Protein AF-A0A522AQQ2-F1 (afdb_monomer)

Mean predicted aligned error: 12.93 Å

Sequence (130 aa):
MVTQATVSRDIAELGLAKVSRGDRHLYVLADDLARSPAEGNDHLRRILADIPVTVGRSGLILVLTGTPGTAAVIAQAIDESALDQQVGTVAGDNTLLVLFADEPALERWLARFTELQSPIATGVGMEGIR

Nearest PDB structures (foldseek):
  1b4a-assembly1_B  TM=6.355E-01  e=8.308E-09  Geobacillus stearothermophilus
  2p5m-assembly1_A  TM=9.368E-01  e=2.780E-06  Bacillus subtilis
  5cj9-assembly1_A  TM=6.310E-01  e=4.373E-08  Halalkalibacterium halodurans C-125
  1f9n-assembly1_F  TM=6.297E-01  e=4.373E-08  Bacillus subtilis
  5jvo-assembly1_A  TM=8.302E-01  e=1.025E-05  Corynebacterium pseudotuberculosis

Solvent-accessible surface area (backbone atoms only — not comparable to full-atom values): 7640 Å² total; per-residue (Å²): 138,85,70,100,76,58,74,76,58,58,46,69,77,64,48,48,39,84,44,75,63,84,99,43,81,45,78,42,48,47,72,70,69,66,57,47,51,67,56,19,41,56,52,32,29,54,52,42,70,77,38,69,67,47,80,47,78,58,92,54,31,38,38,40,37,45,50,86,73,36,13,52,61,53,49,52,29,44,72,51,21,66,68,73,51,57,77,48,75,50,60,53,51,25,38,27,40,38,35,33,88,41,68,70,37,41,54,56,42,50,54,53,52,52,60,45,57,46,80,79,82,73,81,75,73,96,70,87,83,133

pLDDT: mean 78.99, std 21.78, range [35.06, 98.62]

Foldseek 3Di:
DDDPPPPVVVLVVQQWDWDDDDPDIDTDHVVLVVDDLVNLLVLLLVLLQVWPWDWDDDAQKIKIFTDFQCQVVNQVSCVSHPLDQFPHWDGDGGIIITGHPDDVSSVVSVVSSVVSNDDDPPPPDPDDDD

Radius of gyration: 19.36 Å; Cα contacts (8 Å, |Δi|>4): 166; chains: 1; bounding box: 70×44×39 Å

Secondary structure (DSSP, 8-state):
---TTSHHHHHHHTTEEEEEETTEEEEEEHHHHHS-HHHHHHHHHHHHHHS--EEEEETTEEEEE-STT-HHHHHHHHHTSS----SEEEE-SSEEEEE-SSHHHHHHHHHHHHHHHS------------

Structure (mmCIF, N/CA/C/O backbone):
data_AF-A0A522AQQ2-F1
#
_entry.id   AF-A0A522AQQ2-F1
#
loop_
_atom_site.group_PDB
_atom_site.id
_atom_site.type_symbol
_atom_site.label_atom_id
_atom_site.label_alt_id
_atom_site.label_comp_id
_atom_site.label_asym_id
_atom_site.label_entity_id
_atom_site.label_seq_id
_atom_site.pdbx_PDB_ins_code
_atom_site.Cartn_x
_atom_site.Cartn_y
_atom_site.Cartn_z
_atom_site.occupancy
_atom_site.B_iso_or_equiv
_atom_site.auth_seq_id
_atom_site.auth_comp_id
_atom_site.auth_asym_id
_atom_site.auth_atom_id
_atom_site.pdbx_PDB_model_num
ATOM 1 N N . MET A 1 1 ? -30.866 -29.277 -12.196 1.00 43.16 1 MET A N 1
ATOM 2 C CA . MET A 1 1 ? -31.492 -28.706 -10.988 1.00 43.16 1 MET A CA 1
ATOM 3 C C . MET A 1 1 ? -30.765 -29.293 -9.790 1.00 43.16 1 MET A C 1
ATOM 5 O O . MET A 1 1 ? -30.997 -30.445 -9.459 1.00 43.16 1 MET A O 1
ATOM 9 N N . VAL A 1 2 ? -29.792 -28.560 -9.250 1.00 35.06 2 VAL A N 1
ATOM 10 C CA . VAL A 1 2 ? -29.064 -28.940 -8.030 1.00 35.06 2 VAL A CA 1
ATOM 11 C C . VAL A 1 2 ? -29.774 -28.242 -6.876 1.00 35.06 2 VAL A C 1
ATOM 13 O O . VAL A 1 2 ? -30.010 -27.038 -6.933 1.00 35.06 2 VAL A O 1
ATOM 16 N N . THR A 1 3 ? -30.220 -29.015 -5.892 1.00 47.31 3 THR A N 1
ATOM 17 C CA . THR A 1 3 ? -31.031 -28.543 -4.767 1.00 47.31 3 THR A CA 1
ATOM 18 C C . THR A 1 3 ? -30.180 -27.880 -3.683 1.00 47.31 3 THR A C 1
ATOM 20 O O . THR A 1 3 ? -29.045 -28.280 -3.429 1.00 47.31 3 THR A O 1
ATOM 23 N N . GLN A 1 4 ? -30.774 -26.890 -3.012 1.00 48.78 4 GLN A N 1
ATOM 24 C CA . GLN A 1 4 ? -30.248 -26.094 -1.897 1.00 48.78 4 GLN A CA 1
ATOM 25 C C . GLN A 1 4 ? -30.076 -26.926 -0.604 1.00 48.78 4 GLN A C 1
ATOM 27 O O . GLN A 1 4 ? -30.727 -26.675 0.405 1.00 48.78 4 GLN A O 1
ATOM 32 N N . ALA A 1 5 ? -29.210 -27.940 -0.635 1.00 53.75 5 ALA A N 1
ATOM 33 C CA . ALA A 1 5 ? -28.792 -28.703 0.548 1.00 53.75 5 ALA A CA 1
ATOM 34 C C . ALA A 1 5 ? -27.275 -28.983 0.592 1.00 53.75 5 ALA A C 1
ATOM 36 O O . ALA A 1 5 ? -26.771 -29.430 1.617 1.00 53.75 5 ALA A O 1
ATOM 37 N N . THR A 1 6 ? -26.530 -28.677 -0.480 1.00 50.31 6 THR A N 1
ATOM 38 C CA . THR A 1 6 ? -25.117 -29.088 -0.621 1.00 50.31 6 THR A CA 1
ATOM 39 C C . THR A 1 6 ? -24.101 -27.960 -0.408 1.00 50.31 6 THR A C 1
ATOM 41 O O . THR A 1 6 ? -22.954 -28.235 -0.102 1.00 50.31 6 THR A O 1
ATOM 44 N N . VAL A 1 7 ? -24.502 -26.684 -0.463 1.00 48.12 7 VAL A N 1
ATOM 45 C CA . VAL A 1 7 ? -23.557 -25.549 -0.309 1.00 48.12 7 VAL A CA 1
ATOM 46 C C . VAL A 1 7 ? -23.109 -25.352 1.150 1.00 48.12 7 VAL A C 1
ATOM 48 O O . VAL A 1 7 ? -22.048 -24.805 1.418 1.00 48.12 7 VAL A O 1
ATOM 51 N N . SER A 1 8 ? -23.890 -25.835 2.121 1.00 50.66 8 SER A N 1
ATOM 52 C CA . SER A 1 8 ? -23.564 -25.703 3.550 1.00 50.66 8 SER A CA 1
ATOM 53 C C . SER A 1 8 ? -22.445 -26.640 4.016 1.00 50.66 8 SER A C 1
ATOM 55 O O . SER A 1 8 ? -21.886 -26.394 5.083 1.00 50.66 8 SER A O 1
ATOM 57 N N . ARG A 1 9 ? -22.153 -27.724 3.282 1.00 49.53 9 ARG A N 1
ATOM 58 C CA . ARG A 1 9 ? -21.160 -28.727 3.698 1.00 49.53 9 ARG A CA 1
ATOM 59 C C . ARG A 1 9 ? -19.764 -28.420 3.150 1.00 49.53 9 ARG A C 1
ATOM 61 O O . ARG A 1 9 ? -18.799 -28.589 3.885 1.00 49.53 9 ARG A O 1
ATOM 68 N N . ASP A 1 10 ? -19.682 -27.835 1.955 1.00 50.03 10 ASP A N 1
ATOM 69 C CA . ASP A 1 10 ? -18.409 -27.450 1.324 1.00 50.03 10 ASP A CA 1
ATOM 70 C C . ASP A 1 10 ? -17.678 -26.327 2.090 1.00 50.03 10 ASP A C 1
ATOM 72 O O . ASP A 1 10 ? -16.453 -26.262 2.102 1.00 50.03 10 ASP A O 1
ATOM 76 N N . ILE A 1 11 ? -18.413 -25.462 2.803 1.00 49.72 11 ILE A N 1
ATOM 77 C CA . ILE A 1 11 ? -17.838 -24.349 3.586 1.00 49.72 11 ILE A CA 1
ATOM 78 C C . ILE A 1 11 ? -16.986 -24.847 4.769 1.00 49.72 11 ILE A C 1
ATOM 80 O O . ILE A 1 11 ? -16.029 -24.177 5.152 1.00 49.72 11 ILE A O 1
ATOM 84 N N . ALA A 1 12 ? -17.294 -26.019 5.333 1.00 50.31 12 ALA A N 1
ATOM 85 C CA . ALA A 1 12 ? -16.548 -26.574 6.464 1.00 50.31 12 ALA A CA 1
ATOM 86 C C . ALA A 1 12 ? -15.277 -27.331 6.036 1.00 50.31 12 ALA A C 1
ATOM 88 O O . ALA A 1 12 ? -14.320 -27.385 6.804 1.00 50.31 12 ALA A O 1
ATOM 89 N N . GLU A 1 13 ? -15.244 -27.885 4.820 1.00 49.16 13 GLU A N 1
ATOM 90 C CA . GLU A 1 13 ? -14.081 -28.618 4.290 1.00 49.16 13 GLU A CA 1
ATOM 91 C C . GLU A 1 13 ? -12.994 -27.690 3.713 1.00 49.16 13 GLU A C 1
ATOM 93 O O . GLU A 1 13 ? -11.842 -28.099 3.602 1.00 49.16 13 GLU A O 1
ATOM 98 N N . LEU A 1 14 ? -13.323 -26.425 3.414 1.00 51.78 14 LEU A N 1
ATOM 99 C CA . LEU A 1 14 ? -12.404 -25.430 2.835 1.00 51.78 14 LEU A CA 1
ATOM 100 C C . LEU A 1 14 ? -11.683 -24.534 3.862 1.00 51.78 14 LEU A C 1
ATOM 102 O O . LEU A 1 14 ? -10.996 -23.593 3.472 1.00 51.78 14 LEU A O 1
ATOM 106 N N . GLY A 1 15 ? -11.841 -24.781 5.169 1.00 51.50 15 GLY A N 1
ATOM 107 C CA . GLY A 1 15 ? -11.170 -23.991 6.213 1.00 51.50 15 GLY A CA 1
ATOM 108 C C . GLY A 1 15 ? -11.603 -22.520 6.259 1.00 51.50 15 GLY A C 1
ATOM 109 O O . GLY A 1 15 ? -10.855 -21.675 6.742 1.00 51.50 15 GLY A O 1
ATOM 110 N N . LEU A 1 16 ? -12.790 -22.190 5.741 1.00 45.03 16 LEU A N 1
ATOM 111 C CA . LEU A 1 16 ? -13.297 -20.822 5.694 1.00 45.03 16 LEU A CA 1
ATOM 112 C C . LEU A 1 16 ? -13.988 -20.452 7.011 1.00 45.03 16 LEU A C 1
ATOM 114 O O . LEU A 1 16 ? -14.898 -21.137 7.478 1.00 45.03 16 LEU A O 1
ATOM 118 N N . ALA A 1 17 ? -13.602 -19.320 7.586 1.00 58.47 17 ALA A N 1
ATOM 119 C CA . ALA A 1 17 ? -14.223 -18.738 8.763 1.00 58.47 17 ALA A CA 1
ATOM 120 C C . ALA A 1 17 ? -15.065 -17.513 8.380 1.00 58.47 17 ALA A C 1
ATOM 122 O O . ALA A 1 17 ? -14.699 -16.709 7.519 1.00 58.47 17 ALA A O 1
ATOM 123 N N . LYS A 1 18 ? -16.224 -17.370 9.032 1.00 44.56 18 LYS A N 1
ATOM 124 C CA . LYS A 1 18 ? -17.126 -16.230 8.842 1.0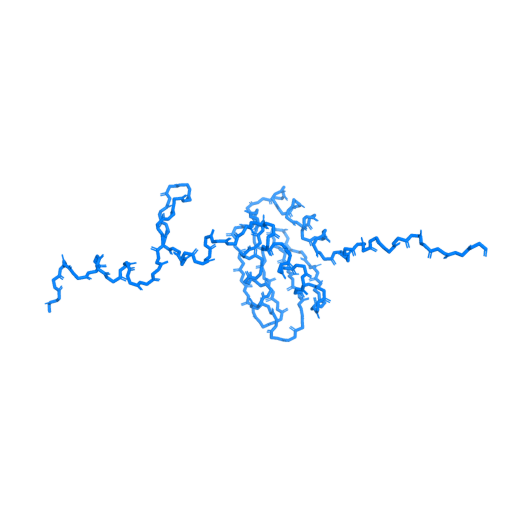0 44.56 18 LYS A CA 1
ATOM 125 C C . LYS A 1 18 ? -16.705 -15.091 9.767 1.00 44.56 18 LYS A C 1
ATOM 127 O O . LYS A 1 18 ? -16.794 -15.230 10.985 1.00 44.56 18 LYS A O 1
ATOM 132 N N . VAL A 1 19 ? -16.323 -13.954 9.196 1.00 52.66 19 VAL A N 1
ATOM 133 C CA . VAL A 1 19 ? -15.910 -12.761 9.949 1.00 52.66 19 VAL A CA 1
ATOM 134 C C . VAL A 1 19 ? -16.884 -11.620 9.681 1.00 52.66 19 VAL A C 1
ATOM 136 O O . VAL A 1 19 ? -17.332 -11.412 8.551 1.00 52.66 19 VAL A O 1
ATOM 139 N N . SER A 1 20 ? -17.230 -10.878 10.734 1.00 49.12 20 SER A N 1
ATOM 140 C CA . SER A 1 20 ? -18.021 -9.650 10.624 1.00 49.12 20 SER A CA 1
ATOM 141 C C . SER A 1 20 ? -17.081 -8.448 10.595 1.00 49.12 20 SER A C 1
ATOM 143 O O . SER A 1 20 ? -16.369 -8.212 11.569 1.00 49.12 20 SER A O 1
ATOM 145 N N . ARG A 1 21 ? -17.081 -7.680 9.499 1.00 53.28 21 ARG A N 1
ATOM 146 C CA . ARG A 1 21 ? -16.354 -6.402 9.396 1.00 53.28 21 ARG A CA 1
ATOM 147 C C . ARG A 1 21 ? -17.377 -5.297 9.146 1.00 53.28 21 ARG A C 1
ATOM 149 O O . ARG A 1 21 ? -17.854 -5.124 8.024 1.00 53.28 21 ARG A O 1
ATOM 156 N N . GLY A 1 22 ? -17.753 -4.590 10.212 1.00 65.44 22 GLY A N 1
ATOM 157 C CA . GLY A 1 22 ? -18.894 -3.670 10.186 1.00 65.44 22 GLY A CA 1
ATOM 158 C C . GLY A 1 22 ? -20.198 -4.412 9.867 1.00 65.44 22 GLY A C 1
ATOM 159 O O . GLY A 1 22 ? -20.460 -5.460 10.454 1.00 65.44 22 GLY A O 1
ATOM 160 N N . ASP A 1 23 ? -20.969 -3.896 8.907 1.00 55.41 23 ASP A N 1
ATOM 161 C CA . ASP A 1 23 ? -22.284 -4.427 8.499 1.00 55.41 23 ASP A CA 1
ATOM 162 C C . ASP A 1 23 ? -22.211 -5.492 7.378 1.00 55.41 23 ASP A C 1
ATOM 164 O O . ASP A 1 23 ? -23.204 -5.828 6.737 1.00 55.41 23 ASP A O 1
ATOM 168 N N . ARG A 1 24 ? -21.009 -6.015 7.084 1.00 36.28 24 ARG A N 1
ATOM 169 C CA . ARG A 1 24 ? -20.792 -7.042 6.051 1.00 36.28 24 ARG A CA 1
ATOM 170 C C . ARG A 1 24 ? -20.195 -8.314 6.641 1.00 36.28 24 ARG A C 1
ATOM 172 O O . ARG A 1 24 ? -19.303 -8.272 7.490 1.00 36.28 24 ARG A O 1
ATOM 179 N N . HIS A 1 25 ? -20.663 -9.451 6.131 1.00 46.97 25 HIS A N 1
ATOM 180 C CA . HIS A 1 25 ? -20.111 -10.769 6.425 1.00 46.97 25 HIS A CA 1
ATOM 181 C C . HIS A 1 25 ? -19.183 -11.211 5.294 1.00 46.97 25 HIS A C 1
ATOM 183 O O . HIS A 1 25 ? -19.601 -11.255 4.137 1.00 46.97 25 HIS A O 1
ATOM 189 N N . LEU A 1 26 ? -17.941 -11.543 5.637 1.00 53.44 26 LEU A N 1
ATOM 190 C CA . LEU A 1 26 ? -16.932 -12.046 4.707 1.00 53.44 26 LEU A CA 1
ATOM 191 C C . LEU A 1 26 ? -16.549 -13.476 5.101 1.00 53.44 26 LEU A C 1
ATOM 193 O O . LEU A 1 26 ? -16.504 -13.807 6.288 1.00 53.44 26 LEU A O 1
ATOM 197 N N . TYR A 1 27 ? -16.288 -14.311 4.098 1.00 46.50 27 TYR A N 1
ATOM 198 C CA . TYR A 1 27 ? -15.711 -15.642 4.271 1.00 46.50 27 TYR A CA 1
ATOM 199 C C . TYR A 1 27 ? -14.228 -15.546 3.924 1.00 46.50 27 TYR A C 1
ATOM 201 O O . TYR A 1 27 ? -13.892 -15.165 2.806 1.00 46.50 27 TYR A O 1
ATOM 209 N N . VAL A 1 28 ? -13.364 -15.845 4.888 1.00 57.66 28 VAL A N 1
ATOM 210 C CA . VAL A 1 28 ? -11.900 -15.777 4.750 1.00 57.66 28 VAL A CA 1
ATOM 211 C C . VAL A 1 28 ? -11.296 -17.126 5.112 1.00 57.66 28 VAL A C 1
ATOM 213 O O . VAL A 1 28 ? -11.888 -17.851 5.914 1.00 57.66 28 VAL A O 1
ATOM 216 N N . LEU A 1 29 ? -10.148 -17.488 4.535 1.00 54.84 29 LEU A N 1
ATOM 217 C CA . LEU A 1 29 ? -9.425 -18.680 4.980 1.00 54.84 29 LEU A CA 1
ATOM 218 C C . LEU A 1 29 ? -8.996 -18.495 6.443 1.00 54.84 29 LEU A C 1
ATOM 220 O O . LEU A 1 29 ? -8.584 -17.410 6.846 1.00 54.84 29 LEU A O 1
ATOM 224 N N . ALA A 1 30 ? -9.103 -19.547 7.253 1.00 54.00 30 ALA A N 1
ATOM 225 C CA . ALA A 1 30 ? -8.724 -19.513 8.665 1.00 54.00 30 ALA A CA 1
ATOM 226 C C . ALA A 1 30 ? -7.240 -19.151 8.869 1.00 54.00 30 ALA A C 1
ATOM 228 O O . ALA A 1 30 ? -6.907 -18.514 9.865 1.00 54.00 30 ALA A O 1
ATOM 229 N N . ASP A 1 31 ? -6.375 -19.474 7.905 1.00 51.38 31 ASP A N 1
ATOM 230 C CA . ASP A 1 31 ? -4.956 -19.098 7.925 1.00 51.38 31 ASP A CA 1
ATOM 231 C C . ASP A 1 31 ? -4.744 -17.585 7.723 1.00 51.38 31 ASP A C 1
ATOM 233 O O . ASP A 1 31 ? -3.815 -17.010 8.291 1.00 51.38 31 ASP A O 1
ATOM 237 N N . ASP A 1 32 ? -5.651 -16.907 7.010 1.00 53.50 32 ASP A N 1
ATOM 238 C CA . ASP A 1 32 ? -5.643 -15.442 6.879 1.00 53.50 32 ASP A CA 1
ATOM 239 C C . ASP A 1 32 ? -6.152 -14.750 8.155 1.00 53.50 32 ASP A C 1
ATOM 241 O O . ASP A 1 32 ? -5.823 -13.593 8.407 1.00 53.50 32 ASP A O 1
ATOM 245 N N . LEU A 1 33 ? -6.908 -15.458 9.007 1.00 52.47 33 LEU A N 1
ATOM 246 C CA . LEU A 1 33 ? -7.273 -14.980 10.348 1.00 52.47 33 LEU A CA 1
ATOM 247 C C . LEU A 1 33 ? -6.163 -15.161 11.382 1.00 52.47 33 LEU A C 1
ATOM 249 O 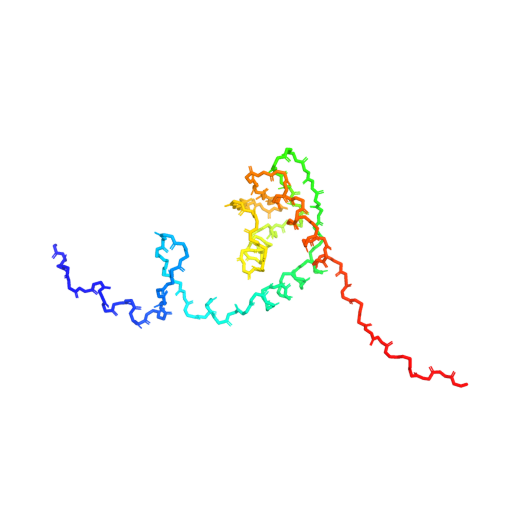O . LEU A 1 33 ? -6.223 -14.541 12.445 1.00 52.47 33 LEU A O 1
ATOM 253 N N . ALA A 1 34 ? -5.188 -16.026 11.103 1.00 52.75 34 ALA A N 1
ATOM 254 C CA . ALA A 1 34 ? -4.108 -16.325 12.030 1.00 52.75 34 ALA A CA 1
ATOM 255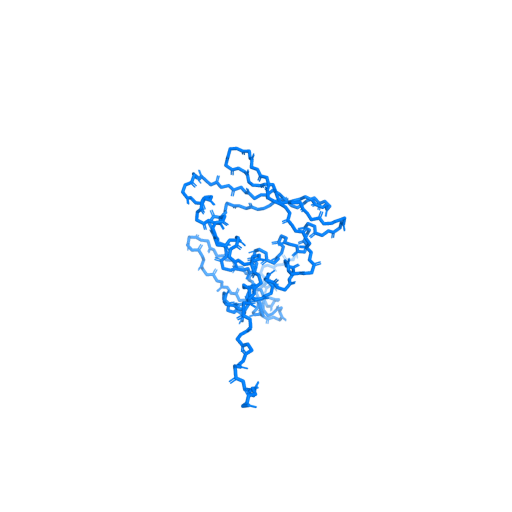 C C . ALA A 1 34 ? -3.005 -15.260 12.013 1.00 52.75 34 ALA A C 1
ATOM 257 O O . ALA A 1 34 ? -2.278 -15.144 12.999 1.00 52.75 34 ALA A O 1
ATOM 258 N N . ARG A 1 35 ? -2.891 -14.468 10.933 1.00 61.06 35 ARG A N 1
ATOM 259 C CA . ARG A 1 35 ? -1.860 -13.434 10.842 1.00 61.06 35 ARG A CA 1
ATOM 260 C C . ARG A 1 35 ? -2.237 -12.199 11.650 1.00 61.06 35 ARG A C 1
ATOM 262 O O . ARG A 1 35 ? -3.188 -11.481 11.347 1.00 61.06 35 ARG A O 1
ATOM 269 N N . SER A 1 36 ? -1.456 -11.936 12.690 1.00 77.00 36 SER A N 1
ATOM 270 C CA . SER A 1 36 ? -1.569 -10.703 13.464 1.00 77.00 36 SER A CA 1
ATOM 271 C C . SER A 1 36 ? -1.247 -9.493 12.574 1.00 77.00 36 SER A C 1
ATOM 273 O O . SER A 1 36 ? -0.334 -9.574 11.748 1.00 77.00 36 SER A O 1
ATOM 275 N N . PRO A 1 37 ? -1.882 -8.322 12.785 1.00 75.19 37 PRO A N 1
ATOM 276 C CA . PRO A 1 37 ? -1.489 -7.080 12.113 1.00 75.19 37 PRO A CA 1
ATOM 277 C C . PRO A 1 37 ? 0.013 -6.757 12.242 1.00 75.19 37 PRO A C 1
ATOM 279 O O . PRO A 1 37 ? 0.592 -6.099 11.378 1.00 75.19 37 PRO A O 1
ATOM 282 N N . ALA A 1 38 ? 0.667 -7.227 13.313 1.00 81.12 38 ALA A N 1
ATOM 283 C CA . ALA A 1 38 ? 2.115 -7.109 13.483 1.00 81.12 38 ALA A CA 1
ATOM 284 C C . ALA A 1 38 ? 2.899 -7.959 12.466 1.00 81.12 38 ALA A C 1
ATOM 286 O O . ALA A 1 38 ? 3.837 -7.460 11.848 1.00 81.12 38 ALA A O 1
ATOM 287 N N . GLU A 1 39 ? 2.474 -9.202 12.237 1.00 85.31 39 GLU A N 1
ATOM 288 C CA . GLU A 1 39 ? 3.106 -10.122 11.284 1.00 85.31 39 GLU A CA 1
ATOM 289 C C . GLU A 1 39 ? 2.918 -9.648 9.837 1.00 85.31 39 GLU A C 1
ATOM 291 O O . GLU A 1 39 ? 3.840 -9.752 9.025 1.00 85.31 39 GLU A O 1
ATOM 296 N N . GLY A 1 40 ? 1.758 -9.059 9.524 1.00 89.50 40 GLY A N 1
ATOM 297 C CA . GLY A 1 40 ? 1.503 -8.410 8.236 1.00 89.50 40 GLY A CA 1
ATOM 298 C C . GLY A 1 40 ? 2.448 -7.234 7.973 1.00 89.50 40 GLY A C 1
ATOM 299 O O . GLY A 1 40 ? 3.048 -7.136 6.903 1.00 89.50 40 GLY A O 1
ATOM 300 N N . ASN A 1 41 ? 2.674 -6.380 8.978 1.00 93.69 41 ASN A N 1
ATOM 301 C CA . ASN A 1 41 ? 3.644 -5.286 8.869 1.00 93.69 41 ASN A CA 1
ATOM 302 C C . ASN A 1 41 ? 5.074 -5.801 8.650 1.00 93.69 41 ASN A C 1
ATOM 304 O O . ASN A 1 41 ? 5.803 -5.238 7.838 1.00 93.69 41 ASN A O 1
ATOM 308 N N . ASP A 1 42 ? 5.482 -6.870 9.335 1.00 92.94 42 ASP A N 1
ATOM 309 C CA . ASP A 1 42 ? 6.816 -7.457 9.160 1.00 92.94 42 ASP A CA 1
ATOM 310 C C . ASP A 1 42 ? 6.990 -8.132 7.795 1.00 92.94 42 ASP A C 1
ATOM 312 O O . ASP A 1 42 ? 8.088 -8.138 7.230 1.00 92.94 42 ASP A O 1
ATOM 316 N N . HIS A 1 43 ? 5.920 -8.689 7.226 1.00 92.50 43 HIS A N 1
ATOM 317 C CA . HIS A 1 43 ? 5.933 -9.159 5.846 1.00 92.50 43 HIS A CA 1
ATOM 318 C C . HIS A 1 43 ? 6.117 -8.006 4.856 1.00 92.50 43 HIS A C 1
ATOM 320 O O . HIS A 1 43 ? 7.027 -8.062 4.025 1.00 92.50 43 HIS A O 1
ATOM 326 N N . LEU A 1 44 ? 5.328 -6.938 5.004 1.00 95.38 44 LEU A N 1
ATOM 327 C CA . LEU A 1 44 ? 5.427 -5.751 4.161 1.00 95.38 44 LEU A CA 1
ATOM 328 C C . LEU A 1 44 ? 6.814 -5.098 4.255 1.00 95.38 44 LEU A C 1
ATOM 330 O O . LEU A 1 44 ? 7.405 -4.791 3.224 1.00 95.38 44 LEU A O 1
ATOM 334 N N . ARG A 1 45 ? 7.392 -4.966 5.456 1.00 95.44 45 ARG A N 1
ATOM 335 C CA . ARG A 1 45 ? 8.763 -4.452 5.641 1.00 95.44 45 ARG A CA 1
ATOM 336 C C . ARG A 1 45 ? 9.802 -5.236 4.848 1.00 95.44 45 ARG A C 1
ATOM 338 O O . ARG A 1 45 ? 10.656 -4.632 4.212 1.00 95.44 45 ARG A O 1
ATOM 345 N N . ARG A 1 46 ? 9.741 -6.572 4.882 1.00 94.00 46 ARG A N 1
ATOM 346 C CA . ARG A 1 46 ? 10.683 -7.425 4.137 1.00 94.00 46 ARG A CA 1
ATOM 347 C C . ARG A 1 46 ? 10.563 -7.199 2.632 1.00 94.00 46 ARG A C 1
ATOM 349 O O . ARG A 1 46 ? 11.573 -6.999 1.973 1.00 94.00 46 ARG A O 1
ATOM 356 N N . ILE A 1 47 ? 9.336 -7.135 2.114 1.00 94.75 47 ILE A N 1
ATOM 357 C CA . ILE A 1 47 ? 9.092 -6.831 0.696 1.00 94.75 47 ILE A CA 1
ATOM 358 C C . ILE A 1 47 ? 9.647 -5.452 0.322 1.00 94.75 47 ILE A C 1
ATOM 360 O O . ILE A 1 47 ? 10.317 -5.321 -0.698 1.00 94.75 47 ILE A O 1
ATOM 364 N N . LEU A 1 48 ? 9.409 -4.431 1.149 1.00 94.81 48 LEU A N 1
ATOM 365 C CA . LEU A 1 48 ? 9.894 -3.068 0.906 1.00 94.81 48 LEU A CA 1
ATOM 366 C C . LEU A 1 48 ? 11.418 -2.931 1.057 1.00 94.81 48 LEU A C 1
ATOM 368 O O . LEU A 1 48 ? 12.000 -2.020 0.473 1.00 94.81 48 LEU A O 1
ATOM 372 N N . ALA A 1 49 ? 12.067 -3.818 1.814 1.00 93.31 49 ALA A N 1
ATOM 373 C CA . ALA A 1 49 ? 13.524 -3.875 1.912 1.00 93.31 49 ALA A CA 1
ATOM 374 C C . ALA A 1 49 ? 14.167 -4.456 0.641 1.00 93.31 49 ALA A C 1
ATOM 376 O O . ALA A 1 49 ? 15.231 -3.994 0.230 1.00 93.31 49 ALA A O 1
ATOM 377 N N . ASP A 1 50 ? 13.511 -5.433 0.009 1.00 92.56 50 ASP A N 1
ATOM 378 C CA . ASP A 1 50 ? 14.009 -6.097 -1.202 1.00 92.56 50 ASP A CA 1
ATOM 379 C C . ASP A 1 50 ? 13.642 -5.339 -2.489 1.00 92.56 50 ASP A C 1
ATOM 381 O O . ASP A 1 50 ? 14.352 -5.423 -3.495 1.00 92.56 50 ASP A O 1
ATOM 385 N N . ILE A 1 51 ? 12.530 -4.598 -2.475 1.00 92.81 51 ILE A N 1
ATOM 386 C CA . ILE A 1 51 ? 11.981 -3.914 -3.646 1.00 92.81 51 ILE A CA 1
ATOM 387 C C . ILE A 1 51 ? 12.013 -2.402 -3.409 1.00 92.81 51 ILE A C 1
ATOM 389 O O . ILE A 1 51 ? 11.220 -1.892 -2.617 1.00 92.81 51 ILE A O 1
ATOM 393 N N . PRO A 1 52 ? 12.866 -1.646 -4.126 1.00 90.31 52 PRO A N 1
ATOM 394 C CA . PRO A 1 52 ? 12.834 -0.192 -4.070 1.00 90.31 52 PRO A CA 1
ATOM 395 C C . PRO A 1 52 ? 11.473 0.320 -4.546 1.00 90.31 52 PRO A C 1
ATOM 397 O O . PRO A 1 52 ? 11.100 0.108 -5.700 1.00 90.31 52 PRO A O 1
ATOM 400 N N . VAL A 1 53 ? 10.742 1.006 -3.667 1.00 96.25 53 VAL A N 1
ATOM 401 C CA . VAL A 1 53 ? 9.437 1.599 -3.980 1.00 96.25 53 VAL A CA 1
ATOM 402 C C . VAL A 1 53 ? 9.512 3.110 -3.831 1.00 96.25 53 VAL A C 1
ATOM 404 O O . VAL A 1 53 ? 9.796 3.629 -2.753 1.00 96.25 53 VAL A O 1
ATOM 407 N N . THR A 1 54 ? 9.206 3.824 -4.910 1.00 97.19 54 THR A N 1
ATOM 408 C CA . THR A 1 54 ? 9.033 5.283 -4.888 1.00 97.19 54 THR A CA 1
ATOM 409 C C . THR A 1 54 ? 7.563 5.647 -4.707 1.00 97.19 54 THR A C 1
ATOM 411 O O . THR A 1 54 ? 6.682 4.905 -5.145 1.00 97.19 54 THR A O 1
ATOM 414 N N . VAL A 1 55 ? 7.297 6.789 -4.068 1.00 98.12 55 VAL A N 1
ATOM 415 C CA . VAL A 1 55 ? 5.941 7.280 -3.784 1.00 98.12 55 VAL A CA 1
ATOM 416 C C . VAL A 1 55 ? 5.707 8.601 -4.515 1.00 98.12 55 VAL A C 1
ATOM 418 O O . VAL A 1 55 ? 6.383 9.594 -4.253 1.00 98.12 55 VAL A O 1
ATOM 421 N N . GLY A 1 56 ? 4.739 8.616 -5.427 1.00 98.12 56 GLY A N 1
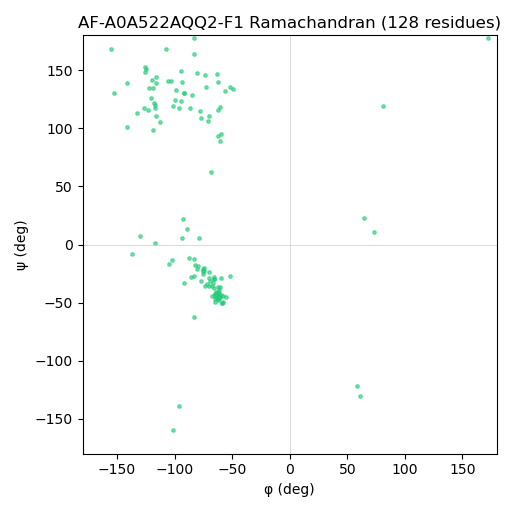ATOM 422 C CA . GLY A 1 56 ? 4.173 9.816 -6.041 1.00 98.12 56 GLY A CA 1
ATOM 423 C C . GLY A 1 56 ? 2.764 10.102 -5.521 1.00 98.12 56 GLY A C 1
ATOM 424 O O . GLY A 1 56 ? 2.137 9.254 -4.884 1.00 98.12 56 GLY A O 1
ATOM 425 N N . ARG A 1 57 ? 2.239 11.294 -5.816 1.00 97.88 57 ARG A N 1
ATOM 426 C CA . ARG A 1 57 ? 0.918 11.728 -5.349 1.00 97.88 57 ARG A CA 1
ATOM 427 C C . ARG A 1 57 ? 0.158 12.517 -6.414 1.00 97.88 57 ARG A C 1
ATOM 429 O O . ARG A 1 57 ? 0.730 13.378 -7.075 1.00 97.88 57 ARG A O 1
ATOM 436 N N . SER A 1 58 ? -1.144 12.253 -6.528 1.00 97.31 58 SER A N 1
ATOM 437 C CA . SER A 1 58 ? -2.097 13.022 -7.333 1.00 97.31 58 SER A CA 1
ATOM 438 C C . SER A 1 58 ? -3.433 13.128 -6.592 1.00 97.31 58 SER A C 1
ATOM 440 O O . SER A 1 58 ? -4.209 12.175 -6.538 1.00 97.31 58 SER A O 1
ATOM 442 N N . GLY A 1 59 ? -3.695 14.277 -5.960 1.00 98.06 59 GLY A N 1
ATOM 443 C CA . GLY A 1 59 ? -4.875 14.461 -5.108 1.00 98.06 59 GLY A CA 1
ATOM 444 C C . GLY A 1 59 ? -4.917 13.450 -3.955 1.00 98.06 59 GLY A C 1
ATOM 445 O O . GLY A 1 59 ? -3.973 13.385 -3.165 1.00 98.06 59 GLY A O 1
ATOM 446 N N . LEU A 1 60 ? -6.003 12.669 -3.895 1.00 98.38 60 LEU A N 1
ATOM 447 C CA . LEU A 1 60 ? -6.249 11.595 -2.919 1.00 98.38 60 LEU A CA 1
ATOM 448 C C . LEU A 1 60 ? -5.784 10.210 -3.412 1.00 98.38 60 LEU A C 1
ATOM 450 O O . LEU A 1 60 ? -6.289 9.182 -2.961 1.00 98.38 60 LEU A O 1
ATOM 454 N N . ILE A 1 61 ? -4.860 10.174 -4.373 1.00 98.62 61 ILE A N 1
ATOM 455 C CA . ILE A 1 61 ? -4.278 8.945 -4.912 1.00 98.62 61 ILE A CA 1
ATOM 456 C C . ILE A 1 61 ? -2.768 8.986 -4.688 1.00 98.62 61 ILE A C 1
ATOM 458 O O . ILE A 1 61 ? -2.094 9.931 -5.113 1.00 98.62 61 ILE A O 1
ATOM 462 N N . LEU A 1 62 ? -2.235 7.942 -4.058 1.00 98.62 62 LEU A N 1
ATOM 463 C CA . LEU A 1 62 ? -0.801 7.672 -4.040 1.00 98.62 62 LEU A CA 1
ATOM 464 C C . LEU A 1 62 ? -0.445 6.711 -5.170 1.00 98.62 62 LEU A C 1
ATOM 466 O O . LEU A 1 62 ? -1.174 5.759 -5.449 1.00 98.62 62 LEU A O 1
ATOM 470 N N . VAL A 1 63 ? 0.685 6.974 -5.816 1.00 98.62 63 VAL A N 1
ATOM 471 C CA . VAL A 1 63 ? 1.240 6.152 -6.891 1.00 98.62 63 VAL A CA 1
ATOM 472 C C . VAL A 1 63 ? 2.521 5.525 -6.368 1.00 98.62 63 VAL A C 1
ATOM 474 O O . VAL A 1 63 ? 3.530 6.215 -6.234 1.00 98.62 63 VAL A O 1
ATOM 477 N N . LEU A 1 64 ? 2.491 4.232 -6.057 1.00 98.19 64 LEU A N 1
ATOM 478 C CA . LEU A 1 64 ? 3.693 3.494 -5.680 1.00 98.19 64 LEU A CA 1
ATOM 479 C C . LEU A 1 64 ? 4.307 2.872 -6.929 1.00 98.19 64 LEU A C 1
ATOM 481 O O . LEU A 1 64 ? 3.603 2.221 -7.699 1.00 98.19 64 LEU A O 1
ATOM 485 N N . THR A 1 65 ? 5.608 3.056 -7.130 1.00 98.19 65 THR A N 1
ATOM 486 C CA . THR A 1 65 ? 6.326 2.473 -8.272 1.00 98.19 65 THR A CA 1
ATOM 487 C C . THR A 1 65 ? 7.486 1.624 -7.782 1.00 98.19 65 THR A C 1
ATOM 489 O O . THR A 1 65 ? 8.414 2.157 -7.171 1.00 98.19 65 THR A O 1
ATOM 492 N N . GLY A 1 66 ? 7.405 0.322 -8.053 1.00 96.12 66 GLY A N 1
ATOM 493 C CA . GLY A 1 66 ? 8.445 -0.672 -7.803 1.00 96.12 66 GLY A CA 1
ATOM 494 C C . GLY A 1 66 ? 9.215 -1.050 -9.071 1.00 96.12 66 GLY A C 1
ATOM 495 O O . GLY A 1 66 ? 9.214 -0.332 -10.076 1.00 96.12 66 GLY A O 1
ATOM 496 N N . THR A 1 67 ? 9.859 -2.216 -9.040 1.00 96.06 67 THR A N 1
ATOM 497 C CA . THR A 1 67 ? 10.515 -2.823 -10.209 1.00 96.06 67 THR A CA 1
ATOM 498 C C . THR A 1 67 ? 9.502 -3.606 -11.072 1.00 96.06 67 THR A C 1
ATOM 500 O O . THR A 1 67 ? 8.384 -3.868 -10.615 1.00 96.06 67 THR A O 1
ATOM 503 N N . PRO A 1 68 ? 9.829 -3.960 -12.332 1.00 97.31 68 PRO A N 1
ATOM 504 C CA . PRO A 1 68 ? 8.945 -4.752 -13.199 1.00 97.31 68 PRO A CA 1
ATOM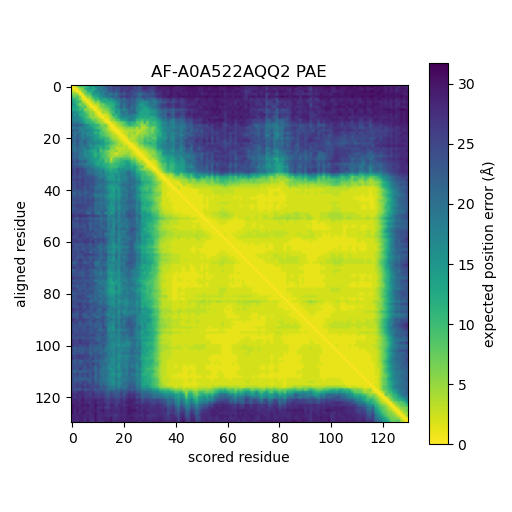 505 C C . PRO A 1 68 ? 8.391 -6.009 -12.516 1.00 97.31 68 PRO A C 1
ATOM 507 O O . PRO A 1 68 ? 9.140 -6.740 -11.868 1.00 97.31 68 PRO A O 1
ATOM 510 N N . GLY A 1 69 ? 7.085 -6.250 -12.655 1.00 94.81 69 GLY A N 1
ATOM 511 C CA . GLY A 1 69 ? 6.395 -7.413 -12.085 1.00 94.81 69 GLY A CA 1
ATOM 512 C C . GLY A 1 69 ? 6.162 -7.404 -10.567 1.00 94.81 69 GLY A C 1
ATOM 513 O O . GLY A 1 69 ? 5.782 -8.437 -10.016 1.00 94.81 69 GLY A O 1
ATOM 514 N N . THR A 1 70 ? 6.384 -6.288 -9.862 1.00 96.44 70 THR A N 1
ATOM 515 C CA . THR A 1 70 ? 6.293 -6.246 -8.385 1.00 96.44 70 THR A CA 1
ATOM 516 C C . THR A 1 70 ? 5.021 -5.633 -7.811 1.00 96.44 70 THR A C 1
ATOM 518 O O . THR A 1 70 ? 4.752 -5.801 -6.620 1.00 96.44 70 THR A O 1
ATOM 521 N N . ALA A 1 71 ? 4.200 -4.946 -8.607 1.00 96.19 71 ALA A N 1
ATOM 522 C CA . ALA A 1 71 ? 3.059 -4.211 -8.063 1.00 96.19 71 ALA A CA 1
ATOM 523 C C . ALA A 1 71 ? 2.053 -5.126 -7.350 1.00 96.19 71 ALA A C 1
ATOM 525 O O . ALA A 1 71 ? 1.547 -4.759 -6.292 1.00 96.19 71 ALA A O 1
ATOM 526 N N . ALA A 1 72 ? 1.801 -6.325 -7.884 1.00 95.44 72 ALA A N 1
ATOM 527 C CA . ALA A 1 72 ? 0.864 -7.278 -7.291 1.00 95.44 72 ALA A CA 1
ATOM 528 C C . ALA A 1 72 ? 1.323 -7.796 -5.916 1.00 95.44 72 ALA A C 1
ATOM 530 O O . ALA A 1 72 ? 0.513 -7.868 -4.995 1.00 95.44 72 ALA A O 1
ATOM 531 N N . VAL A 1 73 ? 2.614 -8.115 -5.746 1.00 95.56 73 VAL A N 1
ATOM 532 C CA . VAL A 1 73 ? 3.130 -8.604 -4.453 1.00 95.56 73 VAL A CA 1
ATOM 533 C C . VAL A 1 73 ? 3.150 -7.494 -3.400 1.00 95.56 73 VAL A C 1
ATOM 535 O O . VAL A 1 73 ? 2.818 -7.739 -2.244 1.00 95.56 73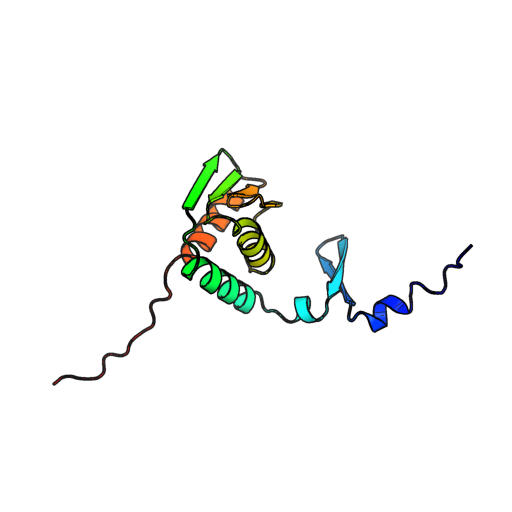 VAL A O 1
ATOM 538 N N . ILE A 1 74 ? 3.451 -6.255 -3.804 1.00 96.31 74 ILE A N 1
ATOM 539 C CA . ILE A 1 74 ? 3.368 -5.087 -2.917 1.00 96.31 74 ILE A CA 1
ATOM 540 C C . ILE A 1 74 ? 1.912 -4.838 -2.497 1.00 96.31 74 ILE A C 1
ATOM 542 O O . ILE A 1 74 ? 1.657 -4.600 -1.320 1.00 96.31 74 ILE A O 1
ATOM 546 N N . ALA A 1 75 ? 0.961 -4.917 -3.435 1.00 95.56 75 ALA A N 1
ATOM 547 C CA . ALA A 1 75 ? -0.464 -4.743 -3.153 1.00 95.56 75 ALA A CA 1
ATOM 548 C C . ALA A 1 75 ? -0.967 -5.758 -2.123 1.00 95.56 75 ALA A C 1
ATOM 550 O O . ALA A 1 75 ? -1.540 -5.367 -1.110 1.00 95.56 75 ALA A O 1
ATOM 551 N N . GLN A 1 76 ? -0.669 -7.041 -2.346 1.00 93.50 76 GLN A N 1
ATOM 552 C CA . GLN A 1 76 ? -1.044 -8.118 -1.433 1.00 93.50 76 GLN A CA 1
ATOM 553 C C . GLN A 1 76 ? -0.464 -7.885 -0.033 1.00 93.50 76 GLN A C 1
ATOM 555 O O . GLN A 1 76 ? -1.170 -8.007 0.962 1.00 93.50 76 GLN A O 1
ATOM 560 N N . ALA A 1 77 ? 0.807 -7.493 0.056 1.00 94.38 77 ALA A N 1
ATOM 561 C CA . ALA A 1 77 ? 1.446 -7.226 1.338 1.00 94.38 77 ALA A CA 1
ATOM 562 C C . ALA A 1 77 ? 0.859 -6.007 2.063 1.00 94.38 77 ALA A C 1
ATOM 564 O O . ALA A 1 77 ? 0.801 -6.002 3.290 1.00 94.38 77 ALA A O 1
ATOM 565 N N . ILE A 1 78 ? 0.411 -4.983 1.329 1.00 94.94 78 ILE A N 1
ATOM 566 C CA . ILE A 1 78 ? -0.333 -3.851 1.898 1.00 94.94 78 ILE A CA 1
ATOM 567 C C . ILE A 1 78 ? -1.678 -4.326 2.449 1.00 94.94 78 ILE A C 1
ATOM 569 O O . ILE A 1 78 ? -2.003 -3.987 3.586 1.00 94.94 78 ILE A O 1
ATOM 573 N N . ASP A 1 79 ? -2.423 -5.129 1.691 1.00 89.75 79 ASP A N 1
ATOM 574 C CA . ASP A 1 79 ? -3.745 -5.624 2.088 1.00 89.75 79 ASP A CA 1
ATOM 575 C C . ASP A 1 79 ? -3.685 -6.575 3.300 1.00 89.75 79 ASP A C 1
ATOM 577 O O . ASP A 1 79 ? -4.614 -6.612 4.107 1.00 89.75 79 ASP A O 1
ATOM 581 N N . GLU A 1 80 ? -2.576 -7.302 3.461 1.00 89.94 80 GLU A N 1
ATOM 582 C CA . GLU A 1 80 ? -2.290 -8.156 4.624 1.00 89.94 80 GLU A CA 1
ATOM 583 C C . GLU A 1 80 ? -1.706 -7.389 5.826 1.00 89.94 80 GLU A C 1
ATOM 585 O O . GLU A 1 80 ? -1.608 -7.936 6.927 1.00 89.94 80 GLU A O 1
ATOM 590 N N . SER A 1 81 ? -1.279 -6.138 5.636 1.00 93.25 81 SER A N 1
ATOM 591 C CA . SER A 1 81 ? -0.677 -5.320 6.693 1.00 93.25 81 SER A CA 1
ATOM 592 C C . SER A 1 81 ? -1.723 -4.631 7.576 1.00 93.25 81 SER A C 1
ATOM 594 O O . SER A 1 81 ? -2.929 -4.691 7.345 1.00 93.25 81 SER A O 1
ATOM 596 N N . ALA A 1 82 ? -1.256 -3.908 8.594 1.00 93.25 82 ALA A N 1
ATOM 597 C CA . ALA A 1 82 ? -2.121 -3.073 9.426 1.00 93.25 82 ALA A CA 1
ATOM 598 C C . ALA A 1 82 ? -2.502 -1.728 8.769 1.00 93.25 82 ALA A C 1
ATOM 600 O O . ALA A 1 82 ? -3.077 -0.867 9.437 1.00 93.25 82 ALA A O 1
ATOM 601 N N . LEU A 1 83 ? -2.125 -1.495 7.509 1.00 94.94 83 LEU A N 1
ATOM 602 C CA . LEU A 1 83 ? -2.498 -0.293 6.770 1.00 94.94 83 LEU A CA 1
ATOM 603 C C . LEU A 1 83 ? -3.953 -0.411 6.304 1.00 94.94 83 LEU A C 1
ATOM 605 O O . LEU A 1 83 ? -4.263 -1.199 5.413 1.00 94.94 83 LEU A O 1
ATOM 609 N N . ASP A 1 84 ? -4.845 0.367 6.916 1.00 93.19 84 ASP A N 1
ATOM 610 C CA . ASP A 1 84 ? -6.296 0.224 6.737 1.00 93.19 84 ASP A CA 1
ATOM 611 C C . ASP A 1 84 ? -7.037 1.531 6.409 1.00 93.19 84 ASP A C 1
ATOM 613 O O . ASP A 1 84 ? -8.268 1.552 6.369 1.00 93.19 84 ASP A O 1
ATOM 617 N N . GLN A 1 85 ? -6.310 2.627 6.166 1.00 96.31 85 GLN A N 1
ATOM 618 C CA . GLN A 1 85 ? -6.912 3.932 5.862 1.00 96.31 85 GLN A CA 1
ATOM 619 C C . GLN A 1 85 ? -7.211 4.141 4.367 1.00 96.31 85 GLN A C 1
ATOM 621 O O . GLN A 1 85 ? -7.907 5.093 4.009 1.00 96.31 85 GLN A O 1
ATOM 626 N N . GLN A 1 86 ? -6.700 3.276 3.490 1.00 96.50 86 GLN A N 1
ATOM 627 C CA . GLN A 1 86 ? -7.013 3.277 2.065 1.00 96.50 86 GLN A CA 1
ATOM 628 C C . GLN A 1 86 ? -8.430 2.750 1.801 1.00 96.50 86 GLN A C 1
ATOM 630 O O . GLN A 1 86 ? -8.908 1.823 2.448 1.00 96.50 86 GLN A O 1
ATOM 635 N N . VAL A 1 87 ? -9.090 3.307 0.787 1.00 96.81 87 VAL A N 1
ATOM 636 C CA . VAL A 1 87 ? -10.350 2.780 0.239 1.00 96.81 87 VAL A CA 1
ATOM 637 C C . VAL A 1 87 ? -10.095 1.492 -0.543 1.00 96.81 87 VAL A C 1
ATOM 639 O O . VAL A 1 87 ? -10.931 0.590 -0.545 1.00 96.81 87 VAL A O 1
ATOM 642 N N . GLY A 1 88 ? -8.943 1.408 -1.209 1.00 91.81 88 GLY A N 1
ATOM 643 C CA . GLY A 1 88 ? -8.516 0.231 -1.953 1.00 91.81 88 GLY A CA 1
ATOM 644 C C . GLY A 1 88 ? -7.252 0.482 -2.764 1.00 91.81 88 GLY A C 1
ATOM 645 O O . GLY A 1 88 ? -6.729 1.602 -2.803 1.00 91.81 88 GLY A O 1
ATOM 646 N N . THR A 1 89 ? -6.783 -0.576 -3.422 1.00 96.06 89 THR A N 1
ATOM 647 C CA . THR A 1 89 ? -5.591 -0.563 -4.270 1.00 96.06 89 THR A CA 1
ATOM 648 C C . THR A 1 89 ? -5.897 -1.090 -5.677 1.00 96.06 89 THR A C 1
ATOM 650 O O . THR A 1 89 ? -6.833 -1.865 -5.879 1.00 96.06 89 THR A O 1
ATOM 653 N N . VAL A 1 90 ? -5.126 -0.647 -6.676 1.00 96.31 90 VAL A N 1
ATOM 654 C CA . VAL A 1 90 ? -5.150 -1.194 -8.045 1.00 96.31 90 VAL A CA 1
ATOM 655 C C . VAL A 1 90 ? -3.718 -1.436 -8.500 1.00 96.31 90 VAL A C 1
ATOM 657 O O . VAL A 1 90 ? -2.954 -0.485 -8.669 1.00 96.31 90 VAL A O 1
ATOM 660 N N . ALA A 1 91 ? -3.356 -2.704 -8.690 1.00 96.12 91 ALA A N 1
ATOM 661 C CA . ALA A 1 91 ? -2.029 -3.108 -9.137 1.00 96.12 91 ALA A CA 1
ATOM 662 C C . ALA A 1 91 ? -1.963 -3.228 -10.668 1.00 96.12 91 ALA A C 1
ATOM 664 O O . ALA A 1 91 ? -2.808 -3.870 -11.291 1.00 96.12 91 ALA A O 1
ATOM 665 N N . GLY A 1 92 ? -0.944 -2.610 -11.261 1.00 95.75 92 GLY A N 1
ATOM 666 C CA . GLY A 1 92 ? -0.483 -2.871 -12.623 1.00 95.75 92 GLY A CA 1
ATOM 667 C C . GLY A 1 92 ? 0.683 -3.862 -12.624 1.00 95.75 92 GLY A C 1
ATOM 668 O O . GLY A 1 92 ? 0.685 -4.824 -11.862 1.00 95.75 92 GLY A O 1
ATOM 669 N N . ASP A 1 93 ? 1.691 -3.614 -13.464 1.00 96.94 93 ASP A N 1
ATOM 670 C CA . ASP A 1 93 ? 2.920 -4.422 -13.494 1.00 96.94 93 ASP A CA 1
ATOM 671 C C . ASP A 1 93 ? 3.930 -3.969 -12.425 1.00 96.94 93 ASP A C 1
ATOM 673 O O . ASP A 1 93 ? 4.244 -4.699 -11.487 1.00 96.94 93 ASP A O 1
ATOM 677 N N . ASN A 1 94 ? 4.396 -2.725 -12.526 1.00 96.81 94 ASN A N 1
ATOM 678 C CA . ASN A 1 94 ? 5.345 -2.112 -11.594 1.00 96.81 94 ASN A CA 1
ATOM 679 C C . ASN A 1 94 ? 4.771 -0.895 -10.857 1.00 96.81 94 ASN A C 1
ATOM 681 O O . ASN A 1 94 ? 5.473 -0.259 -10.073 1.00 96.81 94 ASN A O 1
ATOM 685 N N . THR A 1 95 ? 3.507 -0.560 -11.109 1.00 97.12 95 THR A N 1
ATOM 686 C CA . THR A 1 95 ? 2.825 0.587 -10.511 1.00 97.12 95 THR A CA 1
ATOM 687 C C . THR A 1 95 ? 1.576 0.137 -9.770 1.00 97.12 95 THR A C 1
ATOM 689 O O . THR A 1 95 ? 0.781 -0.637 -10.298 1.00 97.12 95 THR A O 1
ATOM 692 N N . LEU A 1 96 ? 1.388 0.655 -8.561 1.00 97.00 96 LEU A N 1
ATOM 693 C CA . LEU A 1 96 ? 0.206 0.477 -7.726 1.00 97.00 96 LEU A CA 1
ATOM 694 C C . LEU A 1 96 ? -0.427 1.843 -7.463 1.00 97.00 96 LEU A C 1
ATOM 696 O O . LEU A 1 96 ? 0.266 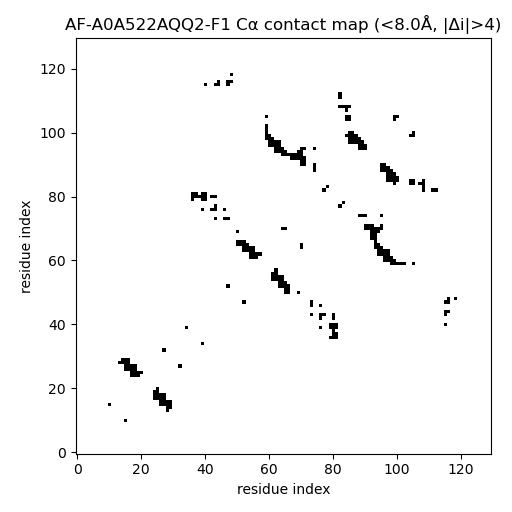2.790 -7.091 1.00 97.00 96 LEU A O 1
ATOM 700 N N . LEU A 1 97 ? -1.746 1.928 -7.595 1.00 98.31 97 LEU A N 1
ATOM 701 C CA . LEU A 1 97 ? -2.519 3.070 -7.119 1.00 98.31 97 LEU A CA 1
ATOM 702 C C . LEU A 1 97 ? -3.133 2.738 -5.762 1.00 98.31 97 LEU A C 1
ATOM 704 O O . LEU A 1 97 ? -3.747 1.684 -5.619 1.00 98.31 97 LEU A O 1
ATOM 708 N N . VAL A 1 98 ? -3.009 3.643 -4.795 1.00 98.44 98 VAL A N 1
ATOM 709 C CA . VAL A 1 98 ? -3.660 3.549 -3.481 1.00 98.44 98 VAL A CA 1
ATOM 710 C C . VAL A 1 98 ? -4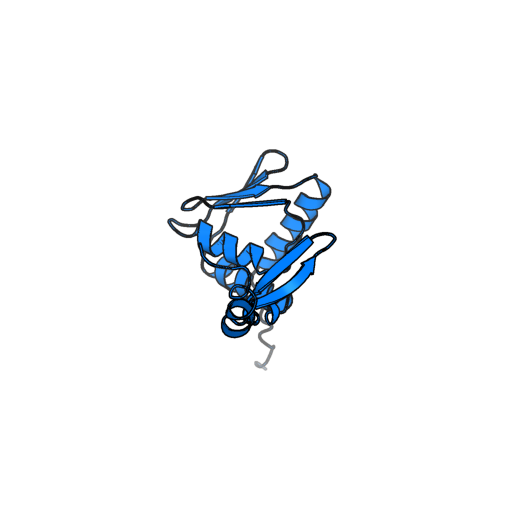.615 4.728 -3.343 1.00 98.44 98 VAL A C 1
ATOM 712 O O . VAL A 1 98 ? -4.196 5.881 -3.459 1.00 98.44 98 VAL A O 1
ATOM 715 N N . LEU A 1 99 ? -5.903 4.443 -3.153 1.00 98.06 99 LEU A N 1
ATOM 716 C CA . LEU A 1 99 ? -6.972 5.441 -3.169 1.00 98.06 99 LEU A CA 1
ATOM 717 C C . LEU A 1 99 ? -7.431 5.773 -1.750 1.00 98.06 99 LEU A C 1
ATOM 719 O O . LEU A 1 99 ? -7.602 4.871 -0.933 1.00 98.06 99 LEU A O 1
ATOM 723 N N . PHE A 1 100 ? -7.711 7.047 -1.480 1.00 98.50 100 PHE A N 1
ATOM 724 C CA . PHE A 1 100 ? -8.133 7.529 -0.164 1.00 98.50 100 PHE A CA 1
ATOM 725 C C . PHE A 1 100 ? -9.448 8.304 -0.235 1.00 98.50 100 PHE A C 1
ATOM 727 O O . PHE A 1 100 ? -9.753 8.952 -1.235 1.00 98.50 100 PHE A O 1
ATOM 734 N N . ALA A 1 101 ? -10.235 8.229 0.841 1.00 96.75 101 ALA A N 1
ATOM 735 C CA . ALA A 1 101 ? -11.509 8.940 0.949 1.00 96.75 101 ALA A CA 1
ATOM 736 C C . ALA A 1 101 ? -11.314 10.434 1.249 1.00 96.75 101 ALA A C 1
ATOM 738 O O . ALA A 1 101 ? -12.120 11.261 0.826 1.00 96.75 101 ALA A O 1
ATOM 739 N N . ASP A 1 102 ? -10.245 10.771 1.972 1.00 98.25 102 ASP A N 1
ATOM 740 C CA . ASP A 1 102 ? -9.921 12.128 2.384 1.00 98.25 102 ASP A CA 1
ATOM 741 C C . ASP A 1 102 ? -8.419 12.309 2.651 1.00 98.25 102 ASP A C 1
ATOM 743 O O . ASP A 1 102 ? -7.637 11.355 2.707 1.00 98.25 102 ASP A O 1
ATOM 747 N N . GLU A 1 103 ? -8.027 13.575 2.784 1.00 98.31 103 GLU A N 1
ATOM 748 C CA . GLU A 1 103 ? -6.647 13.993 3.017 1.00 98.31 103 GLU A CA 1
ATOM 749 C C . GLU A 1 103 ? -6.074 13.439 4.340 1.00 98.31 103 GLU A C 1
ATOM 751 O O . GLU A 1 103 ? -4.981 12.873 4.320 1.00 98.31 103 GLU A O 1
ATOM 756 N N . PRO A 1 104 ? -6.780 13.509 5.491 1.00 98.50 104 PRO A N 1
ATOM 757 C CA . PRO A 1 104 ? -6.252 12.955 6.738 1.00 98.50 104 PRO A CA 1
ATOM 758 C C . PRO A 1 104 ? -5.979 11.446 6.697 1.00 98.50 104 PRO A C 1
ATOM 760 O O . PRO A 1 104 ? -5.029 10.986 7.335 1.00 98.50 104 PRO A O 1
ATOM 763 N N . ALA A 1 105 ? -6.818 10.661 6.014 1.00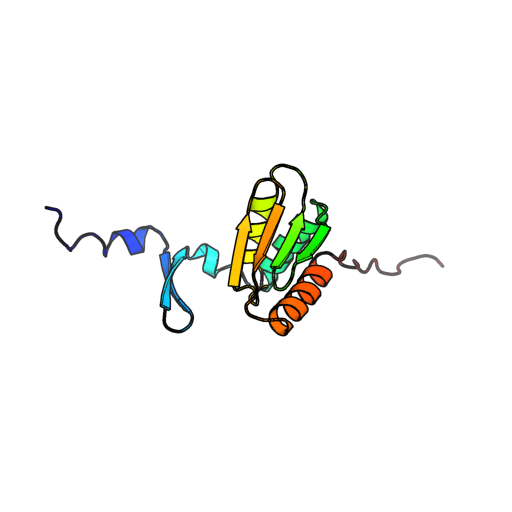 97.88 105 ALA A N 1
ATOM 764 C CA . ALA A 1 105 ? -6.607 9.228 5.841 1.00 97.88 105 ALA A CA 1
ATOM 765 C C . ALA A 1 105 ? -5.324 8.945 5.051 1.00 97.88 105 ALA A C 1
ATOM 767 O O . ALA A 1 105 ? -4.515 8.128 5.492 1.00 97.88 105 ALA A O 1
ATOM 768 N N . LEU A 1 106 ? -5.115 9.672 3.948 1.00 98.56 106 LEU A N 1
ATOM 769 C CA . LEU A 1 106 ? -3.906 9.586 3.130 1.00 98.56 106 LEU A CA 1
ATOM 770 C C . LEU A 1 106 ? -2.653 9.907 3.943 1.00 98.56 106 LEU A C 1
ATOM 772 O O . LEU A 1 106 ? -1.711 9.122 3.940 1.00 98.56 106 LEU A O 1
ATOM 776 N N . GLU A 1 107 ? -2.641 11.026 4.667 1.00 98.31 107 GLU A N 1
ATOM 777 C CA . GLU A 1 107 ? -1.456 11.465 5.415 1.00 98.31 107 GLU A CA 1
ATOM 778 C C . GLU A 1 107 ? -1.079 10.479 6.532 1.00 98.31 107 GLU A C 1
ATOM 780 O O . GLU A 1 107 ? 0.094 10.135 6.696 1.00 98.31 107 GLU A O 1
ATOM 785 N N . ARG A 1 108 ? -2.069 9.939 7.264 1.00 98.25 108 ARG A N 1
ATOM 786 C CA . ARG A 1 108 ? -1.818 8.885 8.265 1.00 98.25 108 ARG A CA 1
ATOM 787 C C . ARG A 1 108 ? -1.257 7.620 7.625 1.00 98.25 108 ARG A C 1
ATOM 789 O O . ARG A 1 108 ? -0.311 7.041 8.155 1.00 98.25 108 ARG A O 1
ATOM 796 N N . TRP A 1 109 ? -1.832 7.202 6.501 1.00 98.06 109 TRP A N 1
ATOM 797 C CA . TRP A 1 109 ? -1.372 6.028 5.769 1.00 98.06 109 TRP A CA 1
ATOM 798 C C . TRP A 1 109 ? 0.063 6.206 5.275 1.00 98.06 109 TRP A C 1
ATOM 800 O O . TRP A 1 109 ? 0.903 5.338 5.494 1.00 98.06 109 TRP A O 1
ATOM 810 N N . LEU A 1 110 ? 0.368 7.355 4.664 1.00 98.12 110 LEU A N 1
ATOM 811 C CA . LEU A 1 110 ? 1.679 7.665 4.100 1.00 98.12 110 LEU A CA 1
ATOM 812 C C . LEU A 1 110 ? 2.765 7.717 5.176 1.00 98.12 110 LEU A C 1
ATOM 814 O O . LEU A 1 110 ? 3.846 7.160 4.975 1.00 98.12 110 LEU A O 1
ATOM 818 N N . ALA A 1 111 ? 2.477 8.328 6.327 1.00 97.62 111 ALA A N 1
ATOM 819 C CA . ALA A 1 111 ? 3.398 8.337 7.459 1.00 97.62 111 ALA A CA 1
ATOM 820 C C . ALA A 1 111 ? 3.745 6.906 7.899 1.00 97.62 111 ALA A C 1
ATOM 822 O O . ALA A 1 111 ? 4.918 6.542 7.981 1.00 97.62 111 ALA A O 1
ATOM 823 N N . ARG A 1 112 ? 2.727 6.056 8.080 1.00 96.88 112 ARG A N 1
ATOM 824 C CA . ARG A 1 112 ? 2.904 4.651 8.475 1.00 96.88 112 ARG A CA 1
ATOM 825 C C . ARG A 1 112 ? 3.636 3.833 7.416 1.00 96.88 112 ARG A C 1
ATOM 827 O O . ARG A 1 112 ? 4.524 3.060 7.755 1.00 96.88 112 ARG A O 1
ATOM 834 N N . PHE A 1 113 ? 3.308 4.014 6.142 1.00 97.12 113 PHE A N 1
ATOM 835 C CA . PHE A 1 113 ? 3.999 3.345 5.043 1.00 97.12 113 PHE A CA 1
ATOM 836 C C . PHE A 1 113 ? 5.484 3.736 4.986 1.00 97.12 113 PHE A C 1
ATOM 838 O O . PHE A 1 113 ? 6.346 2.873 4.844 1.00 97.12 113 PHE A O 1
ATOM 845 N N . THR A 1 114 ? 5.803 5.015 5.194 1.00 95.88 114 THR A N 1
ATOM 846 C CA . THR A 1 114 ? 7.190 5.516 5.226 1.00 95.88 114 THR A CA 1
ATOM 847 C C . THR A 1 114 ? 7.981 4.947 6.412 1.00 95.88 114 THR A C 1
ATOM 849 O O . THR A 1 114 ? 9.155 4.593 6.275 1.00 95.88 114 THR A O 1
ATOM 852 N N . GLU A 1 115 ? 7.343 4.785 7.575 1.00 94.88 115 GLU A N 1
ATOM 853 C CA . GLU A 1 115 ? 7.944 4.088 8.721 1.00 94.88 115 GLU A CA 1
ATOM 854 C C . GLU A 1 115 ? 8.258 2.617 8.404 1.00 94.88 115 GLU A C 1
ATOM 856 O O . GLU A 1 115 ? 9.272 2.093 8.858 1.00 94.88 115 GLU A O 1
ATOM 861 N N . LEU A 1 116 ? 7.411 1.946 7.616 1.00 94.06 116 LEU A N 1
ATOM 862 C CA . LEU A 1 116 ? 7.628 0.561 7.182 1.00 94.06 116 LEU A CA 1
ATOM 863 C C . LEU A 1 116 ? 8.703 0.437 6.089 1.00 94.06 116 LEU A C 1
ATOM 865 O O . LEU A 1 116 ? 9.338 -0.608 5.994 1.00 94.06 116 LEU A O 1
ATOM 869 N N . GLN A 1 117 ? 8.938 1.485 5.295 1.00 90.44 117 GLN A N 1
ATOM 870 C CA . GLN A 1 117 ? 10.050 1.539 4.334 1.00 90.44 117 GLN A CA 1
ATOM 871 C C . GLN A 1 117 ? 11.412 1.776 4.996 1.00 90.44 117 GLN A C 1
ATOM 873 O O . GLN A 1 117 ? 12.451 1.473 4.411 1.00 90.44 117 GLN A O 1
ATOM 878 N N . SER A 1 118 ? 11.430 2.349 6.199 1.00 83.50 118 SER A N 1
ATOM 879 C CA . SER A 1 118 ? 12.677 2.659 6.891 1.00 83.50 118 SER A CA 1
ATOM 880 C C . SER A 1 118 ? 13.335 1.375 7.416 1.00 83.50 118 SER A C 1
ATOM 882 O O . SER A 1 118 ? 12.648 0.544 8.018 1.00 83.50 118 SER A O 1
ATOM 884 N N . PRO A 1 119 ? 14.661 1.195 7.251 1.00 69.19 119 PRO A N 1
ATOM 885 C CA . PRO A 1 119 ? 15.362 0.058 7.831 1.00 69.19 119 PRO A CA 1
ATOM 886 C C . PRO A 1 119 ? 15.135 0.016 9.343 1.00 69.19 119 PRO A C 1
ATOM 888 O O . PRO A 1 119 ? 15.319 1.025 10.029 1.00 69.19 119 PRO A O 1
ATOM 891 N N . ILE A 1 120 ? 14.773 -1.150 9.885 1.00 59.72 120 ILE A N 1
ATOM 892 C CA . ILE A 1 120 ? 14.772 -1.339 11.337 1.00 59.72 120 ILE A CA 1
ATOM 893 C C . ILE A 1 120 ? 16.221 -1.167 11.795 1.00 59.72 120 ILE A C 1
ATOM 895 O O . ILE A 1 120 ? 17.088 -1.962 11.423 1.00 59.72 120 ILE A O 1
ATOM 899 N N . ALA A 1 121 ? 16.488 -0.131 12.596 1.00 53.34 121 ALA A N 1
ATOM 900 C CA . ALA A 1 121 ? 17.759 0.020 13.288 1.00 53.34 121 ALA A CA 1
ATOM 901 C C . ALA A 1 121 ? 17.947 -1.207 14.187 1.00 53.34 121 ALA A C 1
ATOM 903 O O . ALA A 1 121 ? 17.408 -1.290 15.290 1.00 53.34 121 ALA A O 1
ATOM 904 N N . THR A 1 122 ? 18.664 -2.204 13.680 1.00 49.38 122 THR A N 1
ATOM 905 C CA . THR A 1 122 ? 19.041 -3.365 14.472 1.00 49.38 122 THR A CA 1
ATOM 906 C C . THR A 1 122 ? 20.062 -2.846 15.468 1.00 49.38 122 THR A C 1
ATOM 908 O O . THR A 1 122 ? 21.147 -2.423 15.072 1.00 49.38 122 THR A O 1
ATOM 911 N N . GLY A 1 123 ? 19.687 -2.795 16.746 1.00 49.69 123 GLY A N 1
ATOM 912 C CA . GLY A 1 123 ? 20.600 -2.464 17.829 1.00 49.69 123 GLY A CA 1
ATOM 913 C C . GLY A 1 123 ? 21.728 -3.488 17.869 1.00 49.69 123 GLY A C 1
ATOM 914 O O . GLY A 1 123 ? 21.623 -4.503 18.549 1.00 49.69 123 GLY A O 1
ATOM 915 N N . VAL A 1 124 ? 22.802 -3.230 17.125 1.00 51.12 124 VAL A N 1
ATOM 916 C CA . VAL A 1 124 ? 24.084 -3.885 17.347 1.00 51.12 124 VAL A CA 1
ATOM 917 C C . VAL A 1 124 ? 24.607 -3.304 18.651 1.00 51.12 124 VAL A C 1
ATOM 919 O O . VAL A 1 124 ? 24.962 -2.127 18.732 1.00 51.12 124 VAL A O 1
ATOM 922 N N . GLY A 1 125 ? 24.540 -4.131 19.691 1.00 43.84 125 GLY A N 1
ATOM 923 C CA . GLY A 1 125 ? 25.056 -3.829 21.011 1.00 43.84 125 GLY A CA 1
ATOM 924 C C . GLY A 1 125 ? 26.505 -3.367 20.934 1.00 43.84 125 GLY A C 1
ATOM 925 O O . GLY A 1 125 ? 27.338 -3.949 20.241 1.00 43.84 125 GLY A O 1
ATOM 926 N N . MET A 1 126 ? 26.785 -2.301 21.674 1.00 47.41 126 MET A N 1
ATOM 927 C CA . MET A 1 126 ? 28.132 -1.929 22.065 1.00 47.41 126 MET A CA 1
ATOM 928 C C . MET A 1 126 ? 28.720 -3.050 22.934 1.00 47.41 126 MET A C 1
ATOM 930 O O . MET A 1 126 ? 28.524 -3.058 24.146 1.00 47.41 126 MET A O 1
ATOM 934 N N . GLU A 1 127 ? 29.444 -3.985 22.325 1.00 48.12 127 GLU A N 1
ATOM 935 C CA . GLU A 1 127 ? 30.373 -4.876 23.023 1.00 48.12 127 GLU A CA 1
ATOM 936 C C . GLU A 1 127 ? 31.755 -4.811 22.366 1.00 48.12 127 GLU A C 1
ATOM 938 O O . GLU A 1 127 ? 31.932 -5.175 21.208 1.00 48.12 127 GLU A O 1
ATOM 943 N N . GLY A 1 128 ? 32.736 -4.359 23.156 1.00 44.47 128 GLY A N 1
ATOM 944 C CA . GLY A 1 128 ? 34.161 -4.308 22.822 1.00 44.47 128 GLY A CA 1
ATOM 945 C C . GLY A 1 128 ? 34.512 -3.093 21.962 1.00 44.47 128 GLY A C 1
ATOM 946 O O . GLY A 1 128 ? 34.039 -2.945 20.850 1.00 44.47 128 GLY A O 1
ATOM 947 N N . ILE A 1 129 ? 35.376 -2.181 22.390 1.00 47.25 129 ILE A N 1
ATOM 948 C CA . ILE A 1 129 ? 36.774 -2.460 22.720 1.00 47.25 129 ILE A CA 1
ATOM 949 C C . ILE A 1 129 ? 37.241 -1.436 23.766 1.00 47.25 129 ILE A C 1
ATOM 951 O O . ILE A 1 129 ? 37.018 -0.233 23.622 1.00 47.25 129 ILE A O 1
ATOM 955 N N . ARG A 1 130 ? 37.852 -1.967 24.829 1.00 52.47 130 ARG A N 1
ATOM 956 C CA . ARG A 1 130 ? 38.751 -1.245 25.735 1.00 52.47 130 ARG A CA 1
ATOM 957 C C . ARG A 1 130 ? 40.058 -0.923 25.029 1.00 52.47 130 ARG A C 1
ATOM 959 O O . ARG A 1 130 ? 40.521 -1.816 24.288 1.00 52.47 130 ARG A O 1
#